Protein AF-W5TRB8-F1 (afdb_monomer)

Radius of gyration: 12.39 Å; Cα contacts (8 Å, |Δi|>4): 258; chains: 1; bounding box: 33×26×34 Å

pLDDT: mean 91.43, std 7.41, range [48.72, 97.38]

Structure (mmCIF, N/CA/C/O backbone):
data_AF-W5TRB8-F1
#
_entry.id   AF-W5TRB8-F1
#
loop_
_atom_site.group_PDB
_atom_site.id
_atom_site.type_symbol
_atom_site.label_atom_id
_atom_site.label_alt_id
_atom_site.label_comp_id
_atom_site.label_asym_id
_atom_site.label_entity_id
_atom_site.label_seq_id
_atom_site.pdbx_PDB_ins_code
_atom_site.Cartn_x
_atom_site.Cartn_y
_atom_site.Cartn_z
_atom_site.occupancy
_atom_site.B_iso_or_equiv
_atom_site.auth_seq_id
_atom_site.auth_comp_id
_atom_site.auth_asym_id
_atom_site.auth_atom_id
_atom_site.pdbx_PDB_model_num
ATOM 1 N N . MET A 1 1 ? -18.100 -7.344 8.812 1.00 48.72 1 MET A N 1
ATOM 2 C CA . MET A 1 1 ? -17.587 -5.977 9.034 1.00 48.72 1 MET A CA 1
ATOM 3 C C . MET A 1 1 ? -16.440 -5.787 8.064 1.00 48.72 1 MET A C 1
ATOM 5 O O . MET A 1 1 ? -15.464 -6.513 8.185 1.00 48.72 1 MET A O 1
ATOM 9 N N . THR A 1 2 ? -16.587 -4.915 7.067 1.00 63.25 2 THR A N 1
ATOM 10 C CA . THR A 1 2 ? -15.492 -4.574 6.149 1.00 63.25 2 THR A CA 1
ATOM 11 C C . THR A 1 2 ? -14.475 -3.757 6.929 1.00 63.25 2 THR A C 1
ATOM 13 O O . THR A 1 2 ? -14.826 -2.746 7.532 1.00 63.25 2 THR A O 1
ATOM 16 N N . ASN A 1 3 ? -13.239 -4.232 7.002 1.00 80.19 3 ASN A N 1
ATOM 17 C CA . ASN A 1 3 ? -12.188 -3.593 7.775 1.00 80.19 3 ASN A CA 1
ATOM 18 C C . ASN A 1 3 ? -10.861 -3.701 7.000 1.00 80.19 3 ASN A C 1
ATOM 20 O O . ASN A 1 3 ? -10.631 -4.668 6.269 1.00 80.19 3 ASN A O 1
ATOM 24 N N . ALA A 1 4 ? -10.038 -2.657 7.111 1.00 89.19 4 ALA A N 1
ATOM 25 C CA . ALA A 1 4 ? -8.785 -2.507 6.374 1.00 89.19 4 ALA A CA 1
ATOM 26 C C . ALA A 1 4 ? -7.589 -3.235 7.015 1.00 89.19 4 ALA A C 1
ATOM 28 O O . ALA A 1 4 ? -6.547 -3.350 6.374 1.00 89.19 4 ALA A O 1
ATOM 29 N N . ASP A 1 5 ? -7.729 -3.712 8.247 1.00 92.06 5 ASP A N 1
ATOM 30 C CA . ASP A 1 5 ? -6.668 -4.308 9.058 1.00 92.06 5 ASP A CA 1
ATOM 31 C C . ASP A 1 5 ? -6.206 -5.625 8.470 1.00 92.06 5 ASP A C 1
ATOM 33 O O . ASP A 1 5 ? -6.984 -6.322 7.822 1.00 92.06 5 ASP A O 1
ATOM 37 N N . GLY A 1 6 ? -4.965 -5.991 8.763 1.00 93.19 6 GLY A N 1
ATOM 38 C CA . GLY A 1 6 ? -4.312 -7.212 8.327 1.00 93.19 6 GLY A CA 1
ATOM 39 C C . GLY A 1 6 ? -3.381 -6.994 7.143 1.00 93.19 6 GLY A C 1
ATOM 40 O O . GLY A 1 6 ? -3.124 -5.869 6.704 1.00 93.19 6 GLY A O 1
ATOM 41 N N . THR A 1 7 ? -2.877 -8.114 6.641 1.00 96.25 7 THR A N 1
ATOM 42 C CA . THR A 1 7 ? -1.908 -8.138 5.557 1.00 96.25 7 THR A CA 1
ATOM 43 C C . THR A 1 7 ? -2.613 -8.321 4.214 1.00 96.25 7 THR A C 1
ATOM 45 O O . THR A 1 7 ? -3.487 -9.172 4.036 1.00 96.25 7 THR A O 1
ATOM 48 N N . TRP A 1 8 ? -2.250 -7.469 3.261 1.00 96.44 8 TRP A N 1
ATOM 49 C CA . TRP A 1 8 ? -2.778 -7.454 1.906 1.00 96.44 8 TRP A CA 1
ATOM 50 C C . TRP A 1 8 ? -1.645 -7.609 0.908 1.00 96.44 8 TRP A C 1
ATOM 52 O O . TRP A 1 8 ? -0.736 -6.780 0.850 1.00 96.44 8 TRP A O 1
ATOM 62 N N . HIS A 1 9 ? -1.741 -8.619 0.058 1.00 96.50 9 HIS A N 1
ATOM 63 C CA . HIS A 1 9 ? -0.864 -8.786 -1.089 1.00 96.50 9 HIS A CA 1
ATOM 64 C C . HIS A 1 9 ? -1.530 -8.156 -2.304 1.00 96.50 9 HIS A C 1
ATOM 66 O O . HIS A 1 9 ? -2.523 -8.667 -2.825 1.00 96.50 9 HIS A O 1
ATOM 72 N N . ILE A 1 10 ? -1.001 -7.017 -2.743 1.00 96.56 10 ILE A N 1
ATOM 73 C CA . ILE A 1 10 ? -1.530 -6.265 -3.875 1.00 96.56 10 ILE A CA 1
ATOM 74 C C . ILE A 1 10 ? -0.563 -6.283 -5.056 1.00 96.56 10 ILE A C 1
ATOM 76 O O . ILE A 1 10 ? 0.656 -6.323 -4.915 1.00 96.56 10 ILE A O 1
ATOM 80 N N . VAL A 1 11 ? -1.138 -6.189 -6.246 1.00 96.12 11 VAL A N 1
ATOM 81 C CA . VAL A 1 11 ? -0.447 -6.057 -7.521 1.00 96.12 11 VAL A CA 1
ATOM 82 C C . VAL A 1 11 ? -0.853 -4.730 -8.143 1.00 96.12 11 VAL A C 1
ATOM 84 O O . VAL A 1 11 ? -2.036 -4.473 -8.382 1.00 96.12 11 VAL A O 1
ATOM 87 N N . VAL A 1 12 ? 0.138 -3.894 -8.431 1.00 94.44 12 VAL A N 1
ATOM 88 C CA . VAL A 1 12 ? -0.017 -2.609 -9.111 1.00 94.44 12 VAL A CA 1
ATOM 89 C C . VAL A 1 12 ? 0.368 -2.780 -10.579 1.00 94.44 12 VAL A C 1
ATOM 91 O O . VAL A 1 12 ? 1.511 -3.102 -10.904 1.00 94.44 12 VAL A O 1
ATOM 94 N N . ALA A 1 13 ? -0.585 -2.573 -11.484 1.00 92.12 13 ALA A N 1
ATOM 95 C CA . ALA A 1 13 ? -0.358 -2.632 -12.925 1.00 92.12 13 ALA A CA 1
ATOM 96 C C . ALA A 1 13 ? 0.182 -1.285 -13.431 1.00 92.12 13 ALA A C 1
ATOM 98 O O . ALA A 1 13 ? -0.594 -0.409 -13.816 1.00 92.12 13 ALA A O 1
ATOM 99 N N . THR A 1 14 ? 1.504 -1.113 -13.395 1.00 84.00 14 THR A N 1
ATOM 100 C CA . THR A 1 14 ? 2.178 0.101 -13.880 1.00 84.00 14 THR A CA 1
ATOM 101 C C . THR A 1 14 ? 2.469 0.011 -15.385 1.00 84.00 14 THR A C 1
ATOM 103 O O . THR A 1 14 ? 2.526 -1.095 -15.929 1.00 84.00 14 THR A O 1
ATOM 106 N N . PRO A 1 15 ? 2.714 1.137 -16.083 1.00 79.56 15 PRO A N 1
ATOM 107 C CA . PRO A 1 15 ? 3.058 1.121 -17.510 1.00 79.56 15 PRO A CA 1
ATOM 108 C C . PRO A 1 15 ? 4.309 0.301 -17.858 1.00 79.56 15 PRO A C 1
ATOM 110 O O . PRO A 1 15 ? 4.435 -0.167 -18.985 1.00 79.56 15 PRO A O 1
ATOM 113 N N . ILE A 1 16 ? 5.229 0.131 -16.903 1.00 81.56 16 ILE A N 1
ATOM 114 C CA . ILE A 1 16 ? 6.503 -0.578 -17.092 1.00 81.56 16 ILE A CA 1
ATOM 115 C C . ILE A 1 16 ? 6.471 -2.031 -16.597 1.00 81.56 16 ILE A C 1
ATOM 117 O O . ILE A 1 16 ? 7.454 -2.748 -16.756 1.00 81.56 16 ILE A O 1
ATOM 121 N N . GLY A 1 17 ? 5.365 -2.481 -15.996 1.00 85.06 17 GLY A N 1
ATOM 122 C CA . GLY A 1 17 ? 5.245 -3.836 -15.463 1.00 85.06 17 GLY A CA 1
ATOM 123 C C . GLY A 1 17 ? 4.314 -3.953 -14.261 1.00 85.06 17 GLY A C 1
ATOM 124 O O . GLY A 1 17 ? 3.740 -2.978 -13.770 1.00 85.06 17 GLY A O 1
ATOM 125 N N . ARG A 1 18 ? 4.162 -5.185 -13.773 1.00 90.50 18 ARG A N 1
ATOM 126 C CA . ARG A 1 18 ? 3.441 -5.471 -12.530 1.00 90.50 18 ARG A CA 1
ATOM 127 C C . ARG A 1 18 ? 4.387 -5.336 -11.345 1.00 90.50 18 ARG A C 1
ATOM 129 O O . ARG A 1 18 ? 5.469 -5.911 -11.366 1.00 90.50 18 ARG A O 1
ATOM 136 N N . GLN A 1 19 ? 3.957 -4.601 -10.327 1.00 91.25 19 GLN A N 1
ATOM 137 C CA . GLN A 1 19 ? 4.678 -4.463 -9.068 1.00 91.25 19 GLN A CA 1
ATOM 138 C C . GLN A 1 19 ? 3.871 -5.109 -7.947 1.00 91.25 19 GLN A C 1
ATOM 140 O O . GLN A 1 19 ? 2.719 -4.737 -7.724 1.00 91.25 19 GLN A O 1
ATOM 145 N N . GLU A 1 20 ? 4.480 -6.054 -7.243 1.00 93.81 20 GLU A N 1
ATOM 146 C CA . GLU A 1 20 ? 3.908 -6.653 -6.039 1.00 93.81 20 GLU A CA 1
ATOM 147 C C . GLU A 1 20 ? 4.241 -5.788 -4.824 1.00 93.81 20 GLU A C 1
ATOM 149 O O . GLU A 1 20 ? 5.363 -5.293 -4.676 1.00 93.81 20 GLU A O 1
ATOM 154 N N . VAL A 1 21 ? 3.241 -5.572 -3.974 1.00 95.19 21 VAL A N 1
ATOM 155 C CA . VAL A 1 21 ? 3.371 -4.820 -2.729 1.00 95.19 21 VAL A CA 1
ATOM 156 C C . VAL A 1 21 ? 2.602 -5.560 -1.644 1.00 95.19 21 VAL A C 1
ATOM 158 O O . VAL A 1 21 ? 1.437 -5.902 -1.829 1.00 95.19 21 VAL A O 1
ATOM 161 N N . THR A 1 22 ? 3.237 -5.770 -0.499 1.00 97.00 22 THR A N 1
ATOM 162 C CA . THR A 1 22 ? 2.575 -6.281 0.703 1.00 97.00 22 THR A CA 1
ATOM 163 C C . THR A 1 22 ? 2.286 -5.111 1.634 1.00 97.00 22 THR A C 1
ATOM 165 O O . THR A 1 22 ? 3.209 -4.396 2.023 1.00 97.00 22 THR A O 1
ATOM 168 N N . LEU A 1 23 ? 1.017 -4.893 1.969 1.00 96.69 23 LEU A N 1
ATOM 169 C CA . LEU A 1 23 ? 0.572 -3.884 2.927 1.00 96.69 23 LEU A CA 1
ATOM 170 C C . LEU A 1 23 ? 0.203 -4.572 4.237 1.00 96.69 23 LEU A C 1
ATOM 172 O O . LEU A 1 23 ? -0.735 -5.356 4.251 1.00 96.69 23 LEU A O 1
ATOM 176 N N . ASP A 1 24 ? 0.900 -4.257 5.319 1.00 96.69 24 ASP A N 1
ATOM 177 C CA . ASP A 1 24 ? 0.507 -4.645 6.676 1.00 96.69 24 ASP A CA 1
ATOM 178 C C . ASP A 1 24 ? -0.167 -3.438 7.322 1.00 96.69 24 ASP A C 1
ATOM 180 O O . ASP A 1 24 ? 0.482 -2.400 7.487 1.00 96.69 24 ASP A O 1
ATOM 184 N N . LEU A 1 25 ? -1.471 -3.530 7.587 1.00 95.75 25 LEU A N 1
ATOM 185 C CA . LEU A 1 25 ? -2.306 -2.409 8.002 1.00 95.75 25 LEU A CA 1
ATOM 186 C C . LEU A 1 25 ? -2.991 -2.677 9.341 1.00 95.75 25 LEU A C 1
ATOM 188 O O . LEU A 1 25 ? -3.473 -3.771 9.616 1.00 95.75 25 LEU A O 1
ATOM 192 N N . ALA A 1 26 ? -3.110 -1.625 10.143 1.00 93.88 26 ALA A N 1
ATOM 193 C CA . ALA A 1 26 ? -3.877 -1.620 11.377 1.00 93.88 26 ALA A CA 1
ATOM 194 C C . ALA A 1 26 ? -4.596 -0.279 11.551 1.00 93.88 26 ALA A C 1
ATOM 196 O O . ALA A 1 26 ? -3.990 0.796 11.456 1.00 93.88 26 ALA A O 1
ATOM 197 N N . THR A 1 27 ? -5.892 -0.345 11.824 1.00 91.50 27 THR A N 1
ATOM 198 C CA . THR A 1 27 ? -6.750 0.790 12.130 1.00 91.50 27 THR A CA 1
ATOM 199 C C . THR A 1 27 ? -6.535 1.187 13.585 1.00 91.50 27 THR A C 1
ATOM 201 O O . THR A 1 27 ? -6.662 0.386 14.507 1.00 91.50 27 THR A O 1
ATOM 204 N N . ASN A 1 28 ? -6.225 2.460 13.797 1.00 85.06 28 ASN A N 1
ATOM 205 C CA . ASN A 1 28 ? -6.082 3.079 15.101 1.00 85.06 28 ASN A CA 1
ATOM 206 C C . ASN A 1 28 ? -7.298 3.971 15.366 1.00 85.06 28 ASN A C 1
ATOM 208 O O . ASN A 1 28 ? -7.474 5.020 14.739 1.00 85.06 28 ASN A O 1
ATOM 212 N N . GLY A 1 29 ? -8.132 3.571 16.323 1.00 80.31 29 GLY A N 1
ATOM 213 C CA . GLY A 1 29 ? -9.350 4.305 16.659 1.00 80.31 29 GLY A CA 1
ATOM 214 C C . GLY A 1 29 ? -10.416 4.179 15.569 1.00 80.31 29 GLY A C 1
ATOM 215 O O . GLY A 1 29 ? -10.666 3.087 15.072 1.00 80.31 29 GLY A O 1
ATOM 216 N N . SER A 1 30 ? -11.077 5.287 15.228 1.00 76.50 30 SER A N 1
ATOM 217 C CA . SER A 1 30 ? -12.295 5.250 14.404 1.00 76.50 30 SER A CA 1
ATOM 218 C C . SER A 1 30 ? -12.048 5.194 12.895 1.00 76.50 30 SER A C 1
ATOM 220 O O . SER A 1 30 ? -12.913 4.723 12.165 1.00 76.50 30 SER A O 1
ATOM 222 N N . SER A 1 31 ? -10.921 5.725 12.412 1.00 86.50 31 SER A N 1
ATOM 223 C CA . SER A 1 31 ? -10.687 5.880 10.966 1.00 86.50 31 SER A CA 1
ATOM 224 C C . SER A 1 31 ? -9.223 5.995 10.549 1.00 86.50 31 SER A C 1
ATOM 226 O O . SER A 1 31 ? -8.937 5.927 9.358 1.00 86.50 31 SER A O 1
ATOM 228 N N . ALA A 1 32 ? -8.283 6.224 11.470 1.00 92.44 32 ALA A N 1
ATOM 229 C CA . ALA A 1 32 ? -6.875 6.356 11.108 1.00 92.44 32 ALA A CA 1
ATOM 230 C C . ALA A 1 32 ? -6.277 4.972 10.846 1.00 92.44 32 ALA A C 1
ATOM 232 O O . ALA A 1 32 ? -6.543 4.044 11.595 1.00 92.44 32 ALA A O 1
ATOM 233 N N . VAL A 1 33 ? -5.439 4.835 9.823 1.00 94.94 33 VAL A N 1
ATOM 234 C CA . VAL A 1 33 ? -4.761 3.578 9.481 1.00 94.94 33 VAL A CA 1
ATOM 235 C C . VAL A 1 33 ? -3.255 3.801 9.515 1.00 94.94 33 VAL A C 1
ATOM 237 O O . VAL A 1 33 ? -2.736 4.753 8.930 1.00 94.94 33 VAL A O 1
ATOM 240 N N . SER A 1 34 ? -2.547 2.921 10.210 1.00 95.00 34 SER A N 1
ATOM 241 C CA . SER A 1 34 ? -1.085 2.842 10.207 1.00 95.00 34 SER A CA 1
ATOM 242 C C . SER A 1 34 ? -0.634 1.506 9.646 1.00 95.00 34 SER A C 1
ATOM 244 O O . SER A 1 34 ? -1.439 0.588 9.522 1.00 95.00 34 SER A O 1
ATOM 246 N N . GLY A 1 35 ? 0.650 1.385 9.331 1.00 95.69 35 GLY A N 1
ATOM 247 C CA . GLY A 1 35 ? 1.159 0.145 8.781 1.00 95.69 35 GLY A CA 1
ATOM 248 C C . GLY A 1 35 ? 2.491 0.286 8.076 1.00 95.69 35 GLY A C 1
ATOM 249 O O . GLY A 1 35 ? 3.165 1.319 8.167 1.00 95.69 35 GLY A O 1
ATOM 250 N N . THR A 1 36 ? 2.834 -0.742 7.313 1.00 97.25 36 THR A N 1
ATOM 251 C CA . THR A 1 36 ? 3.995 -0.747 6.424 1.00 97.25 36 THR A CA 1
ATOM 252 C C . THR A 1 36 ? 3.609 -1.218 5.031 1.00 97.25 36 THR A C 1
ATOM 254 O O . THR A 1 36 ? 2.668 -1.985 4.849 1.00 97.25 36 THR A O 1
AT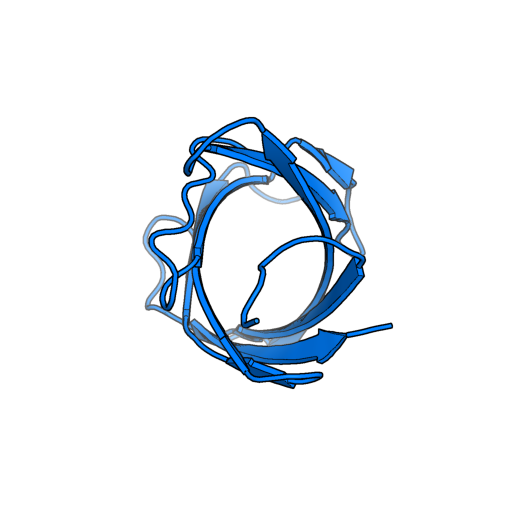OM 257 N N . ALA A 1 37 ? 4.334 -0.725 4.034 1.00 96.56 37 ALA A N 1
ATOM 258 C CA . ALA A 1 37 ? 4.272 -1.210 2.670 1.00 96.56 37 ALA A CA 1
ATOM 259 C C . ALA A 1 37 ? 5.638 -1.770 2.289 1.00 96.56 37 ALA A C 1
ATOM 261 O O . ALA A 1 37 ? 6.640 -1.056 2.328 1.00 96.56 37 ALA A O 1
ATOM 262 N N . THR A 1 38 ? 5.661 -3.037 1.905 1.00 95.50 38 THR A N 1
ATOM 263 C CA . THR A 1 38 ? 6.854 -3.746 1.456 1.00 95.50 38 THR A CA 1
ATOM 264 C C . THR A 1 38 ? 6.765 -3.964 -0.041 1.00 95.50 38 THR A C 1
ATOM 266 O O . THR A 1 38 ? 5.842 -4.611 -0.528 1.00 95.50 38 THR A O 1
ATOM 269 N N . THR A 1 39 ? 7.725 -3.414 -0.771 1.00 91.38 39 THR A N 1
ATOM 270 C CA . THR A 1 39 ? 7.950 -3.689 -2.195 1.00 91.38 39 THR A CA 1
ATOM 271 C C . THR A 1 39 ? 9.145 -4.633 -2.348 1.00 91.38 39 THR A C 1
ATOM 273 O O . THR A 1 39 ? 9.811 -4.967 -1.369 1.00 91.38 39 THR A O 1
ATOM 276 N N . ASN A 1 40 ? 9.478 -5.024 -3.578 1.00 87.00 40 ASN A N 1
ATOM 277 C CA . ASN A 1 40 ? 10.720 -5.750 -3.862 1.00 87.00 40 ASN A CA 1
ATOM 278 C C . ASN A 1 40 ? 12.000 -4.933 -3.578 1.00 87.00 40 ASN A C 1
ATOM 280 O O . ASN A 1 40 ? 13.075 -5.519 -3.473 1.00 87.00 40 ASN A O 1
ATOM 284 N N . ALA A 1 41 ? 11.901 -3.603 -3.494 1.00 87.38 41 ALA A N 1
ATOM 285 C CA . ALA A 1 41 ? 13.043 -2.708 -3.32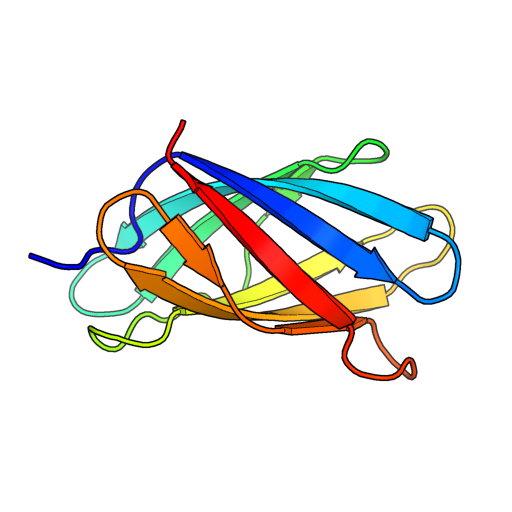2 1.00 87.38 41 ALA A CA 1
ATOM 286 C C . ALA A 1 41 ? 13.244 -2.263 -1.866 1.00 87.38 41 ALA A C 1
ATOM 288 O O . ALA A 1 41 ? 14.377 -2.166 -1.399 1.00 87.38 41 ALA A O 1
ATOM 289 N N . GLU A 1 42 ? 12.158 -1.961 -1.154 1.00 91.38 42 GLU A N 1
ATOM 290 C CA . GLU A 1 42 ? 12.199 -1.438 0.213 1.00 91.38 42 GLU A CA 1
ATOM 291 C C . GLU A 1 42 ? 10.884 -1.660 0.971 1.00 91.38 42 GLU A C 1
ATOM 293 O O . GLU A 1 42 ? 9.810 -1.784 0.368 1.00 91.38 42 GLU A O 1
ATOM 298 N N . THR A 1 43 ? 10.983 -1.627 2.302 1.00 95.19 43 THR A N 1
ATOM 299 C CA . THR A 1 43 ? 9.849 -1.500 3.223 1.00 95.19 43 THR A CA 1
ATOM 300 C C . THR A 1 43 ? 9.792 -0.080 3.771 1.00 95.19 43 THR A C 1
ATOM 302 O O . THR A 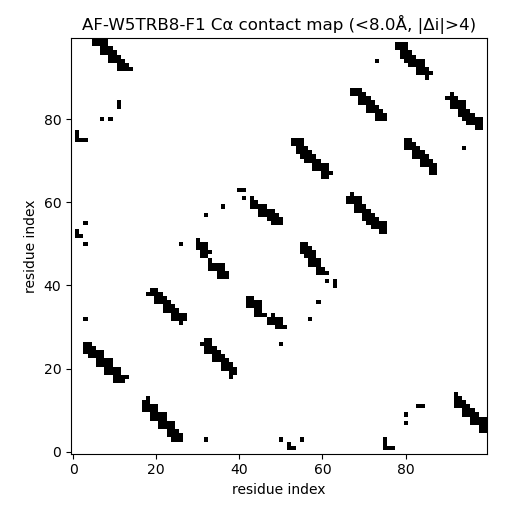1 43 ? 10.779 0.440 4.299 1.00 95.19 43 THR A O 1
ATOM 305 N N . VAL A 1 44 ? 8.625 0.549 3.666 1.00 95.81 44 VAL A N 1
ATOM 306 C CA . VAL A 1 44 ? 8.392 1.937 4.079 1.00 95.81 44 VAL A CA 1
ATOM 307 C C . VAL A 1 44 ? 7.135 2.052 4.940 1.00 95.81 44 VAL A C 1
ATOM 309 O O . VAL A 1 44 ? 6.187 1.288 4.756 1.00 95.81 44 VAL A O 1
ATOM 312 N N . PRO A 1 45 ? 7.091 2.998 5.893 1.00 96.81 45 PRO A N 1
ATOM 313 C CA . PRO A 1 45 ? 5.903 3.213 6.706 1.00 96.81 45 PRO A CA 1
ATOM 314 C C . PRO A 1 45 ? 4.759 3.799 5.873 1.00 96.81 45 PRO A C 1
ATOM 316 O O . PRO A 1 45 ? 4.968 4.665 5.017 1.00 96.81 45 PRO A O 1
ATOM 319 N N . VAL A 1 46 ? 3.538 3.368 6.180 1.00 96.19 46 VAL A N 1
ATOM 320 C CA . VAL A 1 46 ? 2.313 3.979 5.661 1.00 96.19 46 VAL A CA 1
ATOM 321 C C . VAL A 1 46 ? 2.111 5.353 6.298 1.00 96.19 46 VAL A C 1
ATOM 323 O O . VAL A 1 46 ? 2.249 5.534 7.506 1.00 96.19 46 VAL A O 1
ATOM 326 N N . LYS A 1 47 ? 1.757 6.334 5.468 1.00 95.12 47 LYS A N 1
ATOM 327 C CA . LYS A 1 47 ? 1.451 7.715 5.846 1.00 95.12 47 LYS A CA 1
ATOM 328 C C . LYS A 1 47 ? 0.045 8.087 5.405 1.00 95.12 47 LYS A C 1
ATOM 330 O O . LYS A 1 47 ? -0.421 7.628 4.362 1.00 95.12 47 LYS A O 1
ATOM 335 N N . ASN A 1 48 ? -0.593 8.994 6.143 1.00 94.81 48 ASN A N 1
ATOM 336 C CA . ASN A 1 48 ? -1.928 9.521 5.826 1.00 94.81 48 ASN A CA 1
ATOM 337 C C . ASN A 1 48 ? -2.966 8.409 5.584 1.00 94.81 48 ASN A C 1
ATOM 339 O O . ASN A 1 48 ? -3.801 8.532 4.689 1.00 94.81 48 ASN A O 1
ATOM 343 N N . GLY A 1 49 ? -2.860 7.302 6.322 1.00 95.62 49 GLY A N 1
ATOM 344 C CA . GLY A 1 49 ? -3.803 6.201 6.218 1.00 95.62 49 GLY A CA 1
ATOM 345 C C . GLY A 1 49 ? -5.143 6.586 6.835 1.00 95.62 49 GLY A C 1
ATOM 346 O O . GLY A 1 49 ? -5.198 7.005 7.992 1.00 95.62 49 GLY A O 1
ATOM 347 N N . THR A 1 50 ? -6.220 6.443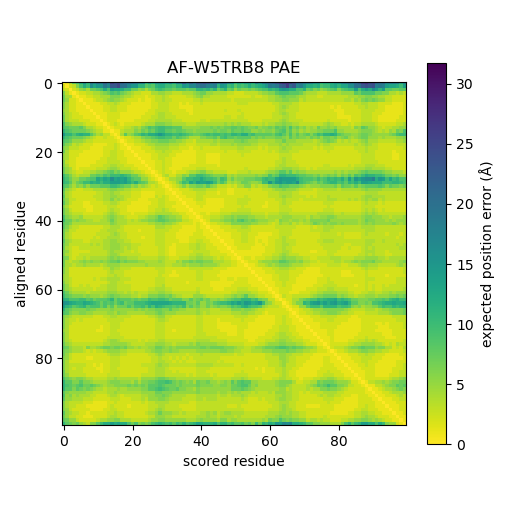 6.071 1.00 95.19 50 THR A N 1
ATOM 348 C CA . THR A 1 50 ? -7.594 6.664 6.522 1.00 95.19 50 THR A CA 1
ATOM 349 C C . THR A 1 50 ? -8.523 5.624 5.917 1.00 95.19 50 THR A C 1
ATOM 351 O O . THR A 1 50 ? -8.449 5.379 4.712 1.00 95.19 50 THR A O 1
ATOM 354 N N . PHE A 1 51 ? -9.430 5.078 6.718 1.00 94.56 51 PHE A N 1
ATOM 355 C CA . PHE A 1 51 ? -10.490 4.182 6.281 1.00 94.56 51 PHE A CA 1
ATOM 356 C C . PHE A 1 51 ? -11.845 4.736 6.725 1.00 94.56 51 PHE A C 1
ATOM 358 O O . PHE A 1 51 ? -12.022 5.066 7.896 1.00 94.56 51 PHE A O 1
ATOM 365 N N . ASP A 1 52 ? -12.781 4.876 5.787 1.00 90.75 52 ASP A N 1
ATOM 366 C CA . ASP A 1 52 ? -14.124 5.427 6.035 1.00 90.75 52 ASP A CA 1
ATOM 367 C C . ASP A 1 52 ? -15.228 4.353 6.112 1.00 90.75 52 ASP A C 1
ATOM 369 O O . ASP A 1 52 ? -16.411 4.681 6.183 1.00 90.75 52 ASP A O 1
ATOM 373 N N . GLY A 1 53 ? -14.842 3.073 6.143 1.00 88.25 53 GLY A N 1
ATOM 374 C CA . GLY A 1 53 ? -15.754 1.924 6.146 1.00 88.25 53 GLY A CA 1
ATOM 375 C C . GLY A 1 53 ? -15.902 1.251 4.780 1.00 88.25 53 GLY A C 1
ATOM 376 O O . GLY A 1 53 ? -16.311 0.093 4.728 1.00 88.25 53 GLY A O 1
ATOM 377 N N . ASP A 1 54 ? -15.513 1.934 3.702 1.00 91.31 54 ASP A N 1
ATOM 378 C CA . ASP A 1 54 ? -15.552 1.404 2.334 1.00 91.31 54 ASP A CA 1
ATOM 379 C C . ASP A 1 54 ? -14.231 1.665 1.597 1.00 91.31 54 ASP A C 1
ATOM 381 O O . ASP A 1 54 ? -13.616 0.768 1.021 1.00 91.31 54 ASP A O 1
ATOM 385 N N . THR A 1 55 ? -13.724 2.892 1.686 1.00 94.00 55 THR A N 1
ATOM 386 C CA . THR A 1 55 ? -12.514 3.338 1.004 1.00 94.00 55 THR A CA 1
ATOM 387 C C . THR A 1 55 ? -11.347 3.505 1.975 1.00 94.00 55 THR A C 1
ATOM 389 O O . THR A 1 55 ? -11.370 4.296 2.918 1.00 94.00 55 THR A O 1
ATOM 392 N N . LEU A 1 56 ? -10.260 2.802 1.679 1.00 95.25 56 LEU A N 1
ATOM 393 C CA . LEU A 1 56 ? -8.945 2.950 2.283 1.00 95.25 56 LEU A CA 1
ATOM 394 C C . LEU A 1 56 ? -8.087 3.890 1.430 1.00 95.25 56 LEU A C 1
ATOM 396 O O . LEU A 1 56 ? -7.759 3.596 0.279 1.00 95.25 56 LEU A O 1
ATOM 400 N N . LYS A 1 57 ? -7.663 5.014 2.003 1.00 96.69 57 LYS A N 1
ATOM 401 C CA . LYS A 1 57 ? -6.686 5.925 1.392 1.00 96.69 57 LYS A CA 1
ATOM 402 C C . L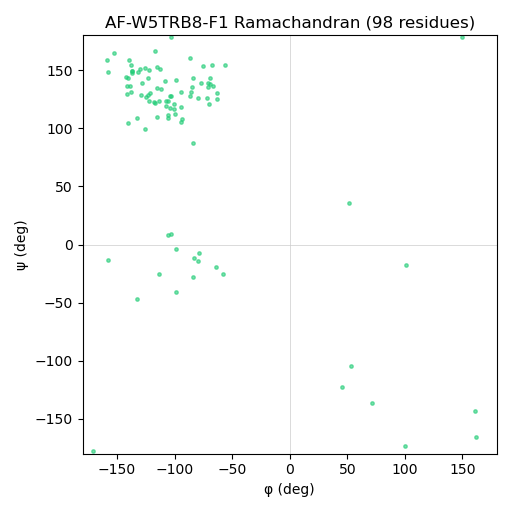YS A 1 57 ? -5.406 5.885 2.193 1.00 96.69 57 LYS A C 1
ATOM 404 O O . LYS A 1 57 ? -5.451 5.969 3.412 1.00 96.69 57 LYS A O 1
ATOM 409 N N . LEU A 1 58 ? -4.274 5.769 1.512 1.00 96.69 58 LEU A N 1
ATOM 410 C CA . LEU A 1 58 ? -2.966 5.797 2.154 1.00 96.69 58 LEU A CA 1
ATOM 411 C C . LEU A 1 58 ? -1.894 6.316 1.201 1.00 96.69 58 LEU A C 1
ATOM 413 O O . LEU A 1 58 ? -2.092 6.395 -0.011 1.00 96.69 58 LEU A O 1
ATOM 417 N N . SER A 1 59 ? -0.743 6.683 1.746 1.00 96.62 59 SER A N 1
ATOM 418 C CA . SER A 1 59 ? 0.410 7.138 0.976 1.00 96.62 59 SER A CA 1
ATOM 419 C C . SER A 1 59 ? 1.699 6.536 1.509 1.00 96.62 59 SER A C 1
ATOM 421 O O . SER A 1 59 ? 1.814 6.274 2.702 1.00 96.62 59 SER A O 1
ATOM 423 N N . VAL A 1 60 ? 2.667 6.322 0.629 1.00 95.75 60 VAL A N 1
ATOM 424 C CA . VAL A 1 60 ? 4.003 5.834 0.984 1.00 95.75 60 VAL A CA 1
ATOM 425 C C . VAL A 1 60 ? 5.038 6.619 0.199 1.00 95.75 60 VAL A C 1
ATOM 427 O O . VAL A 1 60 ? 4.777 7.021 -0.935 1.00 95.75 60 VAL A O 1
ATOM 430 N N . ASP A 1 61 ? 6.207 6.823 0.792 1.00 94.38 61 ASP A N 1
ATOM 431 C CA . ASP A 1 61 ? 7.324 7.480 0.122 1.00 94.38 61 ASP A CA 1
ATOM 432 C C . ASP A 1 61 ? 8.365 6.428 -0.235 1.00 94.38 61 ASP A C 1
ATOM 434 O O . ASP A 1 61 ? 9.032 5.895 0.649 1.00 94.38 61 ASP A O 1
ATOM 438 N N . LEU A 1 62 ? 8.482 6.137 -1.527 1.00 90.81 62 LEU A N 1
ATOM 439 C CA . LEU A 1 62 ? 9.544 5.303 -2.071 1.00 90.81 62 LEU A CA 1
ATOM 440 C C . LEU A 1 62 ? 10.784 6.173 -2.299 1.00 90.81 62 LEU A C 1
ATOM 442 O O . LEU A 1 62 ? 10.668 7.343 -2.667 1.00 90.81 62 LEU A O 1
ATOM 446 N N . ARG A 1 63 ? 11.968 5.620 -2.059 1.00 87.69 63 ARG A N 1
ATOM 447 C CA . ARG A 1 63 ? 13.281 6.265 -2.169 1.00 87.69 63 ARG A CA 1
ATOM 448 C C . ARG A 1 63 ? 14.137 5.684 -3.293 1.00 87.69 63 ARG A C 1
ATOM 450 O O . ARG A 1 63 ? 14.990 6.408 -3.799 1.00 87.69 63 ARG A O 1
ATOM 457 N N . SER A 1 64 ? 13.924 4.431 -3.698 1.00 79.56 64 SER A N 1
ATOM 458 C CA . SER A 1 64 ? 14.763 3.745 -4.695 1.00 79.56 64 SER A CA 1
ATOM 459 C C . SER A 1 64 ? 13.936 3.127 -5.832 1.00 79.56 64 SER A C 1
ATOM 461 O O . SER A 1 64 ? 12.885 2.550 -5.557 1.00 79.56 64 SER A O 1
ATOM 463 N N . PRO A 1 65 ? 14.375 3.208 -7.109 1.00 71.38 65 PRO A N 1
ATOM 464 C CA . PRO A 1 65 ? 15.571 3.901 -7.617 1.00 71.38 65 PRO A CA 1
ATOM 465 C C . PRO A 1 65 ? 15.383 5.421 -7.778 1.00 71.38 65 PRO A C 1
ATOM 467 O O . PRO A 1 65 ? 16.364 6.147 -7.920 1.00 71.38 65 PRO A O 1
ATOM 470 N N . PHE A 1 66 ? 14.137 5.906 -7.738 1.00 83.56 66 PHE A N 1
ATOM 471 C CA . PHE A 1 66 ? 13.794 7.327 -7.796 1.00 83.56 66 PHE A CA 1
ATOM 472 C C . PHE A 1 66 ? 12.851 7.690 -6.643 1.00 83.56 66 PHE A C 1
ATOM 474 O O . PHE A 1 66 ? 11.816 7.033 -6.497 1.00 83.56 66 PHE A O 1
ATOM 481 N N . PRO A 1 67 ? 13.148 8.741 -5.857 1.00 88.50 67 PRO A N 1
ATOM 482 C CA . PRO A 1 67 ? 12.266 9.174 -4.786 1.00 88.50 67 PRO A CA 1
ATOM 483 C C . PRO A 1 67 ? 10.907 9.643 -5.312 1.00 88.50 67 PRO A C 1
ATOM 485 O O . PRO A 1 67 ? 10.837 10.540 -6.154 1.00 88.50 67 PRO A O 1
ATOM 488 N N . MET A 1 68 ? 9.819 9.068 -4.803 1.00 92.06 68 MET A N 1
ATOM 489 C CA . MET A 1 68 ? 8.462 9.496 -5.132 1.00 92.06 68 MET A CA 1
ATOM 490 C C . MET A 1 68 ? 7.447 9.091 -4.066 1.00 92.06 68 MET A C 1
ATOM 492 O O . MET A 1 68 ? 7.537 8.025 -3.462 1.00 92.06 68 MET A O 1
ATOM 496 N N . THR A 1 69 ? 6.415 9.914 -3.903 1.00 93.50 69 THR A N 1
ATOM 497 C CA . THR A 1 69 ? 5.239 9.554 -3.110 1.00 93.50 69 THR A CA 1
ATOM 498 C C . THR A 1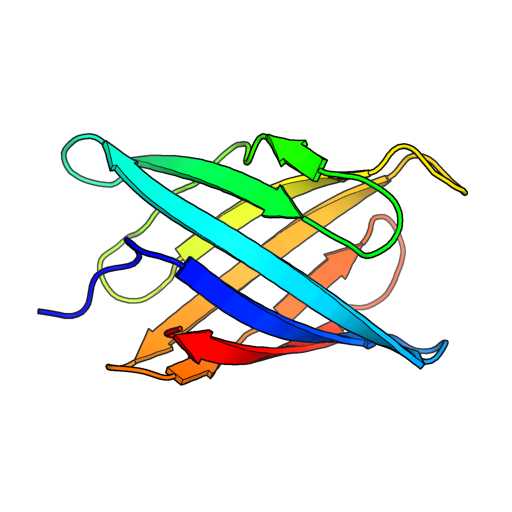 69 ? 4.239 8.797 -3.978 1.00 93.50 69 THR A C 1
ATOM 500 O O . THR A 1 69 ? 3.814 9.286 -5.032 1.00 93.50 69 THR A O 1
ATOM 503 N N . VAL A 1 70 ? 3.810 7.630 -3.507 1.00 94.25 70 VAL A N 1
ATOM 504 C CA . VAL A 1 70 ? 2.729 6.845 -4.106 1.00 94.25 70 VAL A CA 1
ATOM 505 C C . VAL A 1 70 ? 1.488 6.971 -3.236 1.00 94.25 70 VAL A C 1
ATOM 507 O O . VAL A 1 70 ? 1.525 6.685 -2.041 1.00 94.25 70 VAL A O 1
ATOM 510 N N . LYS A 1 71 ? 0.381 7.416 -3.833 1.00 96.62 71 LYS A N 1
ATOM 511 C CA . LYS A 1 71 ? -0.928 7.519 -3.178 1.00 96.62 71 LYS A CA 1
ATOM 512 C C . LYS A 1 71 ? -1.816 6.369 -3.623 1.00 96.62 71 LYS A C 1
ATOM 514 O O . LYS A 1 71 ? -2.009 6.184 -4.820 1.00 96.62 71 LYS A O 1
ATOM 519 N N . TYR A 1 72 ? -2.383 5.648 -2.672 1.00 97.06 72 TYR A N 1
ATOM 520 C CA . TYR A 1 72 ? -3.298 4.540 -2.900 1.00 97.06 72 TYR A CA 1
ATOM 521 C C . TYR A 1 72 ? -4.719 4.942 -2.508 1.00 97.06 72 TYR A C 1
ATOM 523 O O . TYR A 1 72 ? -4.941 5.644 -1.519 1.00 97.06 72 TYR A O 1
ATOM 531 N N . THR A 1 73 ? -5.690 4.505 -3.299 1.00 97.19 73 THR A N 1
ATOM 532 C CA . THR A 1 73 ? -7.120 4.551 -2.981 1.00 97.19 73 THR A CA 1
ATOM 533 C C . THR A 1 73 ? -7.679 3.180 -3.299 1.00 97.19 73 THR A C 1
ATOM 535 O O . THR A 1 73 ? -7.720 2.790 -4.465 1.00 97.19 73 THR A O 1
ATOM 538 N N . LEU A 1 74 ? -8.014 2.440 -2.252 1.00 96.88 74 LEU A N 1
ATOM 539 C CA . LEU A 1 74 ? -8.339 1.025 -2.276 1.00 96.88 74 LEU A CA 1
ATOM 540 C C . LEU A 1 74 ? -9.709 0.800 -1.638 1.00 96.88 74 LEU A C 1
ATOM 542 O O . LEU A 1 74 ? -10.101 1.533 -0.738 1.00 96.88 74 LEU A O 1
ATOM 546 N N . THR A 1 75 ? -10.395 -0.244 -2.067 1.00 95.94 75 THR A N 1
ATOM 547 C CA . THR A 1 75 ? -11.690 -0.680 -1.552 1.00 95.94 75 THR A CA 1
ATOM 548 C C . THR A 1 75 ? -11.543 -2.148 -1.161 1.00 95.94 75 THR A C 1
ATOM 550 O O . THR A 1 75 ? -11.509 -3.014 -2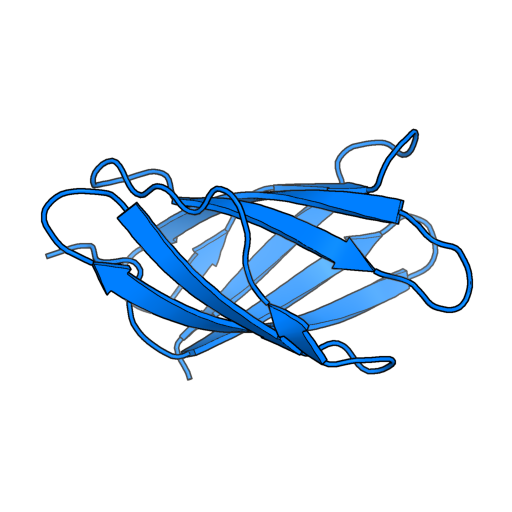.046 1.00 95.94 75 THR A O 1
ATOM 553 N N . PRO A 1 76 ? -11.339 -2.438 0.136 1.00 93.62 76 PRO A N 1
ATOM 554 C CA . PRO A 1 76 ? -11.378 -3.794 0.663 1.00 93.62 76 PRO A CA 1
ATOM 555 C C . PRO A 1 76 ? -12.796 -4.365 0.568 1.00 93.62 76 PRO A C 1
ATOM 557 O O . PRO A 1 76 ? -13.763 -3.702 0.926 1.00 93.62 76 PRO A O 1
ATOM 560 N N . HIS A 1 77 ? -12.919 -5.612 0.133 1.00 90.56 77 HIS A N 1
ATOM 561 C CA . HIS A 1 77 ? -14.166 -6.363 0.108 1.00 90.56 77 HIS A CA 1
ATOM 562 C C . HIS A 1 77 ? -13.888 -7.809 0.521 1.00 90.56 77 HIS A C 1
ATOM 564 O O . HIS A 1 77 ? -13.347 -8.591 -0.266 1.00 90.56 77 HIS A O 1
ATOM 570 N N . GLU A 1 78 ? -14.266 -8.149 1.756 1.00 87.75 78 GLU A N 1
ATOM 571 C CA . GLU A 1 78 ? -13.986 -9.444 2.394 1.00 87.75 78 GLU A CA 1
ATOM 572 C C . GLU A 1 78 ? -12.479 -9.776 2.353 1.00 87.75 78 GLU A C 1
ATOM 574 O O . GLU A 1 78 ? -11.696 -9.151 3.075 1.00 87.75 78 GLU A O 1
ATOM 579 N N . ASP A 1 79 ? -12.072 -10.689 1.467 1.00 91.75 79 ASP A N 1
ATOM 580 C CA . ASP A 1 79 ? -10.684 -11.136 1.280 1.00 91.75 79 ASP A CA 1
ATOM 581 C C . ASP A 1 79 ? -10.032 -10.588 0.002 1.00 91.75 79 ASP A C 1
ATOM 583 O O . ASP A 1 79 ? -8.927 -10.984 -0.377 1.00 91.75 79 ASP A O 1
ATOM 587 N N . THR A 1 80 ? -10.705 -9.670 -0.689 1.00 94.25 80 THR A N 1
ATOM 588 C CA . THR A 1 80 ? -10.200 -9.014 -1.899 1.00 94.25 80 THR A CA 1
ATOM 589 C C . THR A 1 80 ? -10.010 -7.526 -1.668 1.00 94.25 80 THR A C 1
ATOM 591 O O . THR A 1 80 ? -10.686 -6.916 -0.845 1.00 94.25 80 THR A O 1
ATOM 594 N N . ILE A 1 81 ? -9.089 -6.915 -2.404 1.00 95.44 81 ILE A N 1
ATOM 595 C CA . ILE A 1 81 ? -8.907 -5.467 -2.403 1.00 95.44 81 ILE A CA 1
ATOM 596 C C . ILE A 1 81 ? -8.650 -4.989 -3.825 1.00 95.44 81 ILE A C 1
ATOM 598 O O . ILE A 1 81 ? -7.903 -5.598 -4.594 1.00 95.44 81 ILE A O 1
ATOM 602 N N . SER A 1 82 ? -9.292 -3.893 -4.209 1.00 96.62 82 SER A N 1
ATOM 603 C CA . SER A 1 82 ? -9.113 -3.308 -5.536 1.00 96.62 82 SER A CA 1
ATOM 604 C C . SER A 1 82 ? -9.058 -1.794 -5.456 1.00 96.62 82 SER A C 1
ATOM 606 O O . SER A 1 82 ? -9.490 -1.209 -4.472 1.00 96.62 82 SER A O 1
ATOM 608 N N . GLY A 1 83 ? -8.490 -1.141 -6.464 1.00 96.88 83 GLY A N 1
ATOM 609 C CA . GLY A 1 83 ? -8.449 0.313 -6.487 1.00 96.88 83 GLY A CA 1
ATOM 610 C C . GLY A 1 83 ? -7.392 0.863 -7.424 1.00 96.88 83 GLY A C 1
ATOM 611 O O . GLY A 1 83 ? -7.144 0.315 -8.501 1.00 96.88 83 GLY A O 1
ATOM 612 N N . THR A 1 84 ? -6.772 1.966 -7.017 1.00 97.25 84 THR A N 1
ATOM 613 C CA . THR A 1 84 ? -5.775 2.677 -7.817 1.00 97.25 84 THR A CA 1
ATOM 614 C C . THR A 1 84 ? -4.572 3.123 -6.991 1.00 97.25 84 THR A C 1
ATOM 616 O O . THR A 1 84 ? -4.686 3.426 -5.803 1.00 97.25 84 THR A O 1
ATOM 619 N N . ALA A 1 85 ? -3.412 3.180 -7.645 1.00 95.50 85 ALA A N 1
ATOM 620 C CA . ALA A 1 85 ? -2.171 3.733 -7.121 1.00 95.50 85 ALA A CA 1
ATOM 621 C C . ALA A 1 85 ? -1.670 4.835 -8.057 1.00 95.50 85 ALA A C 1
ATOM 623 O O . ALA A 1 85 ? -1.536 4.623 -9.260 1.00 95.50 85 ALA A O 1
ATOM 624 N N . LYS A 1 86 ? -1.367 6.015 -7.521 1.00 94.56 86 LYS A N 1
ATOM 625 C CA . LYS A 1 86 ? -0.807 7.143 -8.267 1.00 94.56 86 LYS A CA 1
ATOM 626 C C . LYS A 1 86 ? 0.592 7.452 -7.753 1.00 94.56 86 LYS A C 1
ATOM 628 O O . LYS A 1 86 ? 0.742 7.954 -6.639 1.00 94.56 86 LYS A O 1
ATOM 633 N N . ALA A 1 87 ? 1.594 7.167 -8.574 1.00 90.31 87 ALA A N 1
ATOM 634 C CA . ALA A 1 87 ? 2.997 7.421 -8.276 1.00 90.31 87 ALA A CA 1
ATOM 635 C C . ALA A 1 87 ? 3.422 8.779 -8.855 1.00 90.31 87 ALA A C 1
ATOM 637 O O . ALA A 1 87 ? 3.570 8.912 -10.066 1.00 90.31 87 ALA A O 1
ATOM 638 N N . GLY A 1 88 ? 3.592 9.803 -8.014 1.00 86.12 88 GLY A N 1
ATOM 639 C CA . GLY A 1 88 ? 4.059 11.129 -8.443 1.00 86.12 88 GLY A CA 1
ATOM 640 C C . GLY A 1 88 ? 3.365 11.678 -9.714 1.00 86.12 88 GLY A C 1
ATOM 641 O O . GLY A 1 88 ? 2.135 11.820 -9.713 1.00 86.12 88 GLY A O 1
ATOM 642 N N . PRO A 1 89 ? 4.121 12.010 -10.785 1.00 84.50 89 PRO A N 1
ATOM 643 C CA . PRO A 1 89 ? 3.577 12.557 -12.033 1.00 84.50 89 PRO A CA 1
ATOM 644 C C . PRO A 1 89 ? 2.949 11.500 -12.957 1.00 84.50 89 PRO A C 1
ATOM 646 O O . PRO A 1 89 ? 2.365 11.861 -13.978 1.00 84.50 89 PRO A O 1
ATOM 649 N N . PHE A 1 90 ? 3.068 10.208 -12.640 1.00 85.31 90 PHE A N 1
ATOM 650 C CA . PHE A 1 90 ? 2.565 9.139 -13.496 1.00 85.31 90 PHE A CA 1
ATOM 651 C C . PHE A 1 90 ? 1.031 9.014 -13.428 1.00 85.31 90 PHE A C 1
ATOM 653 O O . PHE A 1 90 ? 0.412 9.358 -12.409 1.00 85.31 90 PHE A O 1
ATOM 660 N N . PRO A 1 91 ? 0.392 8.498 -14.498 1.00 88.81 91 PRO A N 1
ATOM 661 C CA . PRO A 1 91 ? -1.021 8.140 -14.473 1.00 88.81 91 PRO A CA 1
ATOM 662 C C . PRO A 1 91 ? -1.348 7.141 -13.358 1.00 88.81 91 PRO A C 1
ATOM 664 O O . PRO A 1 91 ? -0.503 6.352 -12.929 1.00 88.81 91 PRO A O 1
ATOM 667 N N . ALA A 1 92 ? -2.604 7.153 -12.909 1.00 93.44 92 ALA A N 1
ATOM 668 C CA . ALA A 1 92 ? -3.076 6.178 -11.937 1.00 93.44 92 ALA A CA 1
ATOM 669 C C . ALA A 1 92 ? -3.012 4.759 -12.526 1.00 93.44 92 ALA A C 1
ATOM 671 O O . ALA A 1 92 ? -3.493 4.501 -13.628 1.00 93.44 92 ALA A O 1
ATOM 672 N N . SER A 1 93 ? -2.414 3.850 -11.769 1.00 95.06 93 SER A N 1
ATOM 673 C CA . SER A 1 93 ? -2.263 2.432 -12.078 1.00 95.06 93 SER A CA 1
ATOM 674 C C . SER A 1 93 ? -3.333 1.630 -11.348 1.00 95.06 93 SER A C 1
ATOM 676 O O . SER A 1 93 ? -3.666 1.935 -10.200 1.00 95.06 93 SER A O 1
ATOM 678 N N . LYS A 1 94 ? -3.879 0.599 -11.997 1.00 96.56 94 LYS A N 1
ATOM 679 C CA . LYS A 1 94 ? -4.876 -0.283 -11.375 1.00 96.56 94 LYS A CA 1
ATOM 680 C C . LYS A 1 94 ? -4.215 -1.128 -10.287 1.00 96.56 94 LYS A C 1
ATOM 682 O O . LYS A 1 94 ? -3.124 -1.654 -10.498 1.00 96.56 94 LYS A O 1
ATOM 687 N N . VAL A 1 95 ? -4.905 -1.283 -9.162 1.00 97.38 95 VAL A N 1
ATOM 688 C CA . VAL A 1 95 ? -4.508 -2.146 -8.049 1.00 97.38 95 VAL A CA 1
ATOM 689 C C . VAL A 1 95 ? -5.527 -3.263 -7.889 1.00 97.38 95 VAL A C 1
ATOM 691 O O . VAL A 1 95 ? -6.736 -3.022 -7.919 1.00 97.38 95 VAL A O 1
ATOM 694 N N . THR A 1 96 ? -5.032 -4.479 -7.712 1.00 96.69 96 THR A N 1
ATOM 695 C CA . THR A 1 96 ? -5.821 -5.667 -7.365 1.00 96.69 96 THR A CA 1
ATOM 696 C C . THR A 1 96 ? -5.038 -6.502 -6.375 1.00 96.69 96 THR A C 1
ATOM 698 O O . THR A 1 96 ? -3.827 -6.612 -6.530 1.00 96.69 96 THR A O 1
ATOM 701 N N . GLY A 1 97 ? -5.691 -7.126 -5.410 1.00 96.06 97 GLY A N 1
ATOM 702 C CA . GLY A 1 97 ? -5.010 -7.963 -4.440 1.00 96.06 97 GLY A CA 1
ATOM 703 C C . GLY A 1 97 ? -5.955 -8.756 -3.565 1.00 96.06 97 GLY A C 1
ATOM 704 O O . GLY A 1 97 ? -7.179 -8.674 -3.698 1.00 96.06 97 GLY A O 1
ATOM 705 N N . ASN A 1 98 ? -5.351 -9.492 -2.645 1.00 96.06 98 ASN A N 1
ATOM 706 C CA . ASN A 1 98 ? -6.032 -10.385 -1.729 1.00 96.06 98 ASN A CA 1
ATOM 707 C C . ASN A 1 98 ? -5.439 -10.263 -0.329 1.00 96.06 98 ASN A C 1
ATOM 709 O O . ASN A 1 98 ? -4.278 -9.884 -0.159 1.00 96.06 98 ASN A O 1
ATOM 713 N N . ARG A 1 99 ? -6.255 -10.586 0.667 1.00 93.88 99 ARG A N 1
ATOM 714 C CA . ARG A 1 99 ? -5.825 -10.749 2.052 1.00 93.88 99 ARG A CA 1
ATOM 715 C C . ARG A 1 99 ? -4.984 -12.027 2.179 1.00 93.88 99 ARG A C 1
ATOM 717 O O . ARG A 1 99 ? -5.333 -13.032 1.558 1.00 93.88 99 ARG A 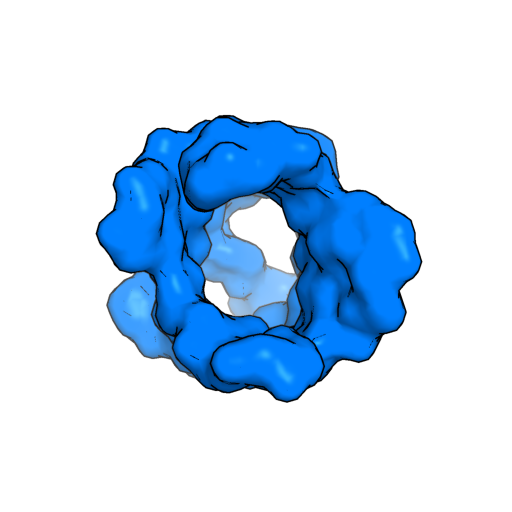O 1
ATOM 724 N N . GLY A 1 100 ? -3.899 -11.995 2.953 1.00 84.00 100 GLY A N 1
ATOM 725 C CA . GLY A 1 100 ? -3.014 -13.148 3.181 1.00 84.00 100 GLY A CA 1
ATOM 726 C C . GLY A 1 100 ? -2.144 -13.000 4.411 1.00 84.00 100 GLY A C 1
ATOM 727 O O . GLY A 1 100 ? -2.012 -11.854 4.882 1.00 84.00 100 GLY A O 1
#

Organism: NCBI:txid1415166

Foldseek 3Di:
DFDPAAWKWKWWQAPVGIWTKIWHWDDDPDWAIWTWIDTPVDIFIWDPWTDPRFWTWIWTWDPPPHTWIKIWIWGGDPFKIWGWIDTHPGDITTMIIGGD

Sequence (100 aa):
MTNADGTWHIVVATPIGRQEVTLDLATNGSSAVSGTATTNAETVPVKNGTFDGDTLKLSVDLRSPFPMTVKYTLTPHEDTISGTAKAGPFPASKVTGNRG

Solvent-accessible surface area (backbone atoms only — not comparable to full-atom values): 5183 Å² total; per-residue (Å²): 133,64,67,78,55,47,37,32,46,34,38,35,49,44,100,90,46,78,43,60,36,40,35,41,32,43,67,54,83,89,35,40,33,42,43,36,39,34,44,92,83,52,74,37,61,44,37,82,25,35,39,80,69,53,48,38,34,33,29,35,66,47,63,72,97,60,70,40,50,33,40,38,42,32,37,57,51,90,60,36,33,36,43,36,36,30,48,62,94,49,73,73,19,50,31,43,33,34,57,101

Nearest PDB structures (foldseek):
  2cbr-assembly1_A  TM=5.946E-01  e=2.943E-03  Bos taurus
  8wkh-assembly1_A  TM=5.882E-01  e=3.678E-03  Blomia tropicalis
  6c1z-assembly1_A  TM=5.825E-01  e=6.422E-03  Caenorhabditis elegans
  7a9y-assembly1_AAA  TM=5.148E-01  e=8.486E-03  Homo sapiens
  2rd7-assembly1_C  TM=5.281E-01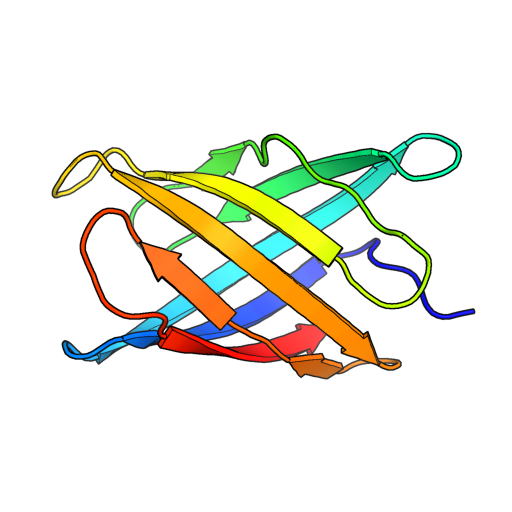  e=1.254E-02  unclassified

Mean predicted aligned error: 3.82 Å

Secondary structure (DSSP, 8-state):
-----EEEEEEEEETTEEEEEEEEEEEETTTEEEEEEEESS-EEE-EEEEE-SS-EEEEEEE-SSS-EEEEEEEEEETTEEEEEEEETTSPPEEEEEEE-